Protein AF-A0ABD6E2V7-F1 (afdb_monomer_lite)

Sequence (98 aa):
FIIKGNDEILLRRLFQNHKMRDLIEKQSRIVLEIKDNEGRFGPKFNESESELYFIVTGVIKDKDKLKNLFDLFKLVINELERIEITVNQSPEVNLYKE

Structure (mmCIF, N/CA/C/O backbone):
data_AF-A0ABD6E2V7-F1
#
_entry.id   AF-A0ABD6E2V7-F1
#
loop_
_atom_site.group_PDB
_atom_site.id
_atom_site.type_symbol
_atom_site.label_atom_id
_atom_site.label_alt_id
_atom_site.label_comp_id
_atom_site.label_asym_id
_atom_site.label_entity_id
_atom_site.label_seq_id
_atom_site.pdbx_PDB_ins_code
_atom_site.Cartn_x
_atom_site.Cartn_y
_atom_site.Cartn_z
_atom_site.occupancy
_atom_site.B_iso_or_equiv
_atom_site.auth_seq_id
_atom_site.auth_comp_id
_atom_site.auth_asym_id
_atom_site.auth_atom_id
_atom_site.pdbx_PDB_model_num
ATOM 1 N N . PHE A 1 1 ? -11.510 -6.252 -2.966 1.00 82.94 1 PHE A N 1
ATOM 2 C CA . PHE A 1 1 ? -10.598 -5.235 -3.533 1.00 82.94 1 PHE A CA 1
ATOM 3 C C . PHE A 1 1 ? -10.529 -5.396 -5.041 1.00 82.94 1 PHE A C 1
ATOM 5 O O . PHE A 1 1 ? -10.824 -6.482 -5.525 1.00 82.94 1 PHE A O 1
ATOM 12 N N . ILE A 1 2 ? -10.160 -4.343 -5.768 1.00 90.19 2 ILE A N 1
ATOM 13 C CA . ILE A 1 2 ? -9.816 -4.421 -7.193 1.00 90.19 2 ILE A CA 1
ATOM 14 C C . ILE A 1 2 ? -8.328 -4.092 -7.280 1.00 90.19 2 ILE A C 1
ATOM 16 O O . ILE A 1 2 ? -7.919 -3.043 -6.790 1.00 90.19 2 ILE A O 1
ATOM 20 N N . ILE A 1 3 ? -7.534 -4.995 -7.853 1.00 90.75 3 ILE A N 1
ATOM 21 C CA . ILE A 1 3 ? -6.102 -4.795 -8.100 1.00 90.75 3 ILE A CA 1
ATOM 22 C C . ILE A 1 3 ? -5.921 -4.767 -9.615 1.00 90.75 3 ILE A C 1
ATOM 24 O O . ILE A 1 3 ? -6.383 -5.672 -10.308 1.00 90.75 3 ILE A O 1
ATOM 28 N N . LYS A 1 4 ? -5.278 -3.716 -10.121 1.00 92.50 4 LYS A N 1
ATOM 29 C CA . LYS A 1 4 ? -4.982 -3.517 -11.540 1.00 92.50 4 LYS A CA 1
ATOM 30 C C . LYS A 1 4 ? -3.520 -3.102 -11.669 1.00 92.50 4 LYS A C 1
ATOM 32 O O . LYS A 1 4 ? -3.068 -2.254 -10.910 1.00 92.50 4 LYS A O 1
ATOM 37 N N . GLY A 1 5 ? -2.813 -3.670 -12.636 1.00 89.88 5 GLY A N 1
ATOM 38 C CA . GLY A 1 5 ? -1.459 -3.260 -12.999 1.00 89.88 5 GLY A CA 1
ATOM 39 C C . GLY A 1 5 ? -1.030 -3.897 -14.316 1.00 89.88 5 GLY A C 1
ATOM 40 O O . GLY A 1 5 ? -1.786 -4.666 -14.911 1.00 89.88 5 GLY A O 1
ATOM 41 N N . ASN A 1 6 ? 0.157 -3.525 -14.778 1.00 89.69 6 ASN A N 1
ATOM 42 C CA . ASN A 1 6 ? 0.744 -3.939 -16.054 1.00 89.69 6 ASN A CA 1
ATOM 43 C C . ASN A 1 6 ? 1.648 -5.182 -15.947 1.00 89.69 6 ASN A C 1
ATOM 45 O O . ASN A 1 6 ? 1.931 -5.796 -16.970 1.00 89.69 6 ASN A O 1
ATOM 49 N N . ASP A 1 7 ? 2.056 -5.572 -14.735 1.00 91.38 7 ASP A N 1
ATOM 50 C CA . ASP A 1 7 ? 2.878 -6.758 -14.475 1.00 91.38 7 ASP A CA 1
ATOM 51 C C . ASP A 1 7 ? 2.267 -7.618 -13.354 1.00 91.38 7 ASP A C 1
ATOM 53 O O . ASP A 1 7 ? 2.305 -7.285 -12.167 1.00 91.38 7 ASP A O 1
ATOM 57 N N . GLU A 1 8 ? 1.686 -8.757 -13.733 1.00 93.38 8 GLU A N 1
ATOM 58 C CA . GLU A 1 8 ? 1.059 -9.687 -12.792 1.00 93.38 8 GLU A CA 1
ATOM 59 C C . GLU A 1 8 ? 2.069 -10.323 -11.824 1.00 93.38 8 GLU A C 1
ATOM 61 O O . GLU A 1 8 ? 1.745 -10.564 -10.658 1.00 93.38 8 GLU A O 1
ATOM 66 N N . ILE A 1 9 ? 3.294 -10.600 -12.278 1.00 92.12 9 ILE A N 1
ATOM 67 C CA . ILE A 1 9 ? 4.316 -11.269 -11.468 1.00 92.12 9 ILE A CA 1
ATOM 68 C C . ILE A 1 9 ? 4.768 -10.332 -10.350 1.00 92.12 9 ILE A C 1
ATOM 70 O O . ILE A 1 9 ? 4.837 -10.757 -9.192 1.00 92.12 9 ILE A O 1
ATOM 74 N N . LEU A 1 10 ? 5.021 -9.060 -10.668 1.00 90.06 10 LEU A N 1
ATOM 75 C CA . LEU A 1 10 ? 5.369 -8.044 -9.673 1.00 90.06 10 LEU A CA 1
ATOM 76 C C . LEU A 1 10 ? 4.229 -7.820 -8.681 1.00 90.06 10 LEU A C 1
ATOM 78 O O . LEU A 1 10 ? 4.470 -7.834 -7.474 1.00 90.06 10 LEU A O 1
ATOM 82 N N . LEU A 1 11 ? 2.983 -7.718 -9.153 1.00 91.25 11 LEU A N 1
ATOM 83 C CA . LEU A 1 11 ? 1.821 -7.601 -8.268 1.00 91.25 11 LEU A CA 1
ATOM 84 C C . LEU A 1 11 ? 1.713 -8.797 -7.317 1.00 91.25 11 LEU A C 1
ATOM 86 O O . LEU A 1 11 ? 1.522 -8.621 -6.113 1.00 91.25 11 LEU A O 1
ATOM 90 N N . ARG A 1 12 ? 1.875 -10.026 -7.820 1.00 92.12 12 ARG A N 1
ATOM 91 C CA . ARG A 1 12 ? 1.853 -11.226 -6.973 1.00 92.12 12 ARG A CA 1
ATOM 92 C C . ARG A 1 12 ? 2.963 -11.194 -5.927 1.00 92.12 12 ARG A C 1
ATOM 94 O O . ARG A 1 12 ? 2.688 -11.513 -4.775 1.00 92.12 12 ARG A O 1
ATOM 101 N N . ARG A 1 13 ? 4.183 -10.798 -6.298 1.00 91.44 13 ARG A N 1
ATOM 102 C CA . ARG A 1 13 ? 5.323 -10.677 -5.369 1.00 91.44 13 ARG A CA 1
ATOM 103 C C . ARG A 1 13 ? 5.098 -9.609 -4.306 1.00 91.44 13 ARG A C 1
ATOM 105 O O . ARG A 1 13 ? 5.382 -9.871 -3.142 1.00 91.44 13 ARG A O 1
ATOM 112 N N . LEU A 1 14 ? 4.558 -8.454 -4.691 1.00 89.88 14 LEU A N 1
ATOM 113 C CA . LEU A 1 14 ? 4.187 -7.381 -3.774 1.00 89.88 14 LEU A CA 1
ATOM 114 C C . LEU A 1 14 ? 3.196 -7.920 -2.730 1.00 89.88 14 LEU A C 1
ATOM 116 O O . LEU A 1 14 ? 3.478 -7.918 -1.535 1.00 89.88 14 LEU A O 1
ATOM 120 N N . PHE A 1 15 ? 2.079 -8.509 -3.165 1.00 91.44 15 PHE A N 1
ATOM 121 C CA . PHE A 1 15 ? 1.021 -8.985 -2.262 1.00 91.44 15 PHE A CA 1
ATOM 122 C C . PHE A 1 15 ? 1.279 -10.350 -1.592 1.00 91.44 15 PHE A C 1
ATOM 124 O O . PHE A 1 15 ? 0.418 -10.838 -0.854 1.00 91.44 15 PHE A O 1
ATOM 131 N N . GLN A 1 16 ? 2.451 -10.968 -1.773 1.00 92.88 16 GLN A N 1
ATOM 132 C CA . GLN A 1 16 ? 2.834 -12.172 -1.019 1.00 92.88 16 GLN A CA 1
ATOM 133 C C . GLN A 1 16 ? 3.022 -11.885 0.477 1.00 92.88 16 GLN A C 1
ATOM 135 O O . GLN A 1 16 ? 2.788 -12.775 1.303 1.00 92.88 16 GLN A O 1
ATOM 140 N N . ASN A 1 17 ? 3.376 -10.649 0.847 1.00 92.00 17 ASN A N 1
ATOM 141 C CA . ASN A 1 17 ? 3.522 -10.253 2.242 1.00 92.00 17 ASN A CA 1
ATOM 142 C C . ASN A 1 17 ? 2.166 -10.338 2.977 1.00 92.00 17 ASN A C 1
ATOM 144 O O . ASN A 1 17 ? 1.242 -9.561 2.729 1.00 92.00 17 ASN A O 1
ATOM 148 N N . HIS A 1 18 ? 2.043 -11.302 3.897 1.00 93.88 18 HIS A N 1
ATOM 149 C CA . HIS A 1 18 ? 0.819 -11.534 4.672 1.00 93.88 18 HIS A CA 1
ATOM 150 C C . HIS A 1 18 ? 0.447 -10.327 5.540 1.00 93.88 18 HIS A C 1
ATOM 152 O O . HIS A 1 18 ? -0.705 -9.916 5.535 1.00 93.88 18 HIS A O 1
ATOM 158 N N . LYS A 1 19 ? 1.426 -9.675 6.178 1.00 94.12 19 LYS A N 1
ATOM 159 C CA . LYS A 1 19 ? 1.196 -8.483 7.002 1.00 94.12 19 LYS A CA 1
ATOM 160 C C . LYS A 1 19 ? 0.623 -7.326 6.183 1.00 94.12 19 LYS A C 1
ATOM 162 O O . LYS A 1 19 ? -0.197 -6.564 6.691 1.00 94.12 19 LYS A O 1
ATOM 167 N N . MET A 1 20 ? 1.024 -7.198 4.916 1.00 92.62 20 MET A N 1
ATOM 168 C CA . MET A 1 20 ? 0.446 -6.194 4.022 1.00 92.62 20 MET A CA 1
ATOM 169 C C . MET A 1 20 ? -1.013 -6.506 3.707 1.00 92.62 20 MET A C 1
ATOM 171 O O . MET A 1 20 ? -1.849 -5.609 3.780 1.00 92.62 20 MET A O 1
ATOM 175 N N . ARG A 1 21 ? -1.334 -7.773 3.429 1.00 93.62 21 ARG A N 1
ATOM 176 C CA . ARG A 1 21 ? -2.720 -8.211 3.221 1.00 93.62 21 ARG A CA 1
ATOM 177 C C . ARG A 1 21 ? -3.578 -7.967 4.463 1.00 93.62 21 ARG A C 1
ATOM 179 O O . ARG A 1 21 ? -4.618 -7.329 4.338 1.00 93.62 21 ARG A O 1
ATOM 186 N N . ASP A 1 22 ? -3.090 -8.325 5.648 1.00 95.06 22 ASP A N 1
ATOM 187 C CA . ASP A 1 22 ? -3.793 -8.092 6.917 1.00 95.06 22 ASP A CA 1
ATOM 188 C C . ASP A 1 22 ? -4.076 -6.599 7.153 1.00 95.06 22 ASP A C 1
ATOM 190 O O . ASP A 1 22 ? -5.140 -6.211 7.639 1.00 95.06 22 ASP A O 1
ATOM 194 N N . LEU A 1 23 ? -3.116 -5.729 6.822 1.00 94.88 23 LEU A N 1
ATOM 195 C CA . LEU A 1 23 ? -3.287 -4.284 6.951 1.00 94.88 23 LEU A CA 1
ATOM 196 C C . LEU A 1 23 ? -4.267 -3.720 5.920 1.00 94.88 23 LEU A C 1
ATOM 198 O O . LEU A 1 23 ? -5.042 -2.838 6.286 1.00 94.88 23 LEU A O 1
ATOM 202 N N . ILE A 1 24 ? -4.268 -4.225 4.682 1.00 93.31 24 ILE A N 1
ATOM 203 C CA . ILE A 1 24 ? -5.238 -3.854 3.638 1.00 93.31 24 I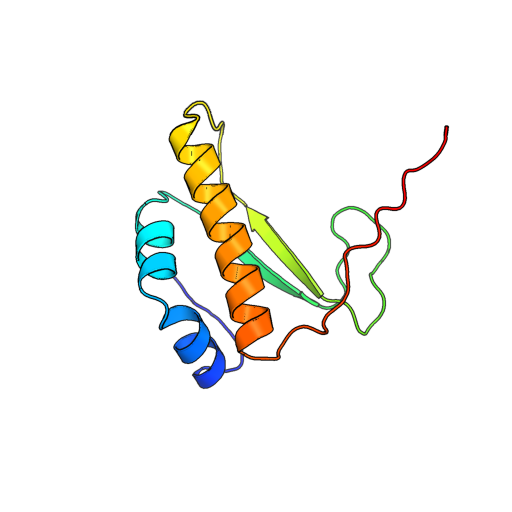LE A CA 1
ATOM 204 C C . ILE A 1 24 ? -6.653 -4.265 4.053 1.00 93.31 24 ILE A C 1
ATOM 206 O O . ILE A 1 24 ? -7.578 -3.461 3.943 1.00 93.31 24 ILE A O 1
ATOM 210 N N . GLU A 1 25 ? -6.821 -5.475 4.587 1.00 93.25 25 GLU A N 1
ATOM 211 C CA . GLU A 1 25 ? -8.113 -6.003 5.042 1.00 93.25 25 GLU A CA 1
ATOM 212 C C . GLU A 1 25 ? -8.722 -5.197 6.194 1.00 93.25 25 GLU A C 1
ATOM 214 O O . GLU A 1 25 ? -9.942 -5.066 6.286 1.00 93.25 25 GLU A O 1
ATOM 219 N N . LYS A 1 26 ? -7.888 -4.576 7.037 1.00 91.69 26 LYS A N 1
ATOM 220 C CA . LYS A 1 26 ? -8.341 -3.674 8.109 1.00 91.69 26 LYS A CA 1
ATOM 221 C C . LYS A 1 26 ? -8.897 -2.340 7.604 1.00 91.69 26 LYS A C 1
ATOM 223 O O . LYS A 1 26 ? -9.479 -1.596 8.396 1.00 91.69 26 LYS A O 1
ATOM 228 N N . GLN A 1 27 ? -8.715 -1.995 6.328 1.00 88.88 27 GLN A N 1
ATOM 229 C CA . GLN A 1 27 ? -9.171 -0.714 5.796 1.00 88.88 27 GLN A CA 1
ATOM 230 C C . GLN A 1 27 ? -10.508 -0.851 5.067 1.00 88.88 27 GLN A C 1
ATOM 232 O O . GLN A 1 27 ? -10.652 -1.633 4.134 1.00 88.88 27 GLN A O 1
ATOM 237 N N . SER A 1 28 ? -11.482 -0.015 5.437 1.00 82.88 28 SER A N 1
ATOM 238 C CA . SER A 1 28 ? -12.816 -0.036 4.823 1.00 82.88 28 SER A CA 1
ATOM 239 C C . SER A 1 28 ? -12.811 0.372 3.346 1.00 82.88 28 SER A C 1
ATOM 241 O O . SER A 1 28 ? -13.555 -0.186 2.542 1.00 82.88 28 SER A O 1
ATOM 243 N N . ARG A 1 29 ? -12.000 1.375 2.988 1.00 89.38 29 ARG A N 1
ATOM 244 C CA . ARG A 1 29 ? -11.840 1.865 1.615 1.00 89.38 29 ARG A CA 1
ATOM 245 C C . ARG A 1 29 ? -10.550 2.663 1.485 1.00 89.38 29 ARG A C 1
ATOM 247 O O . ARG A 1 29 ? -10.396 3.691 2.146 1.00 89.38 29 ARG A O 1
ATOM 254 N N . ILE A 1 30 ? -9.667 2.204 0.608 1.00 92.50 30 ILE A N 1
ATOM 255 C CA . ILE A 1 30 ? -8.413 2.878 0.270 1.00 92.50 30 ILE A CA 1
ATOM 256 C C . ILE A 1 30 ? -8.203 2.895 -1.240 1.00 92.50 30 ILE A C 1
ATOM 258 O O . ILE A 1 30 ? -8.745 2.050 -1.954 1.00 92.50 30 ILE A O 1
ATOM 262 N N . VAL A 1 31 ? -7.408 3.853 -1.702 1.00 93.25 31 VAL A N 1
ATOM 263 C CA . VAL A 1 31 ? -6.845 3.904 -3.052 1.00 93.25 31 VAL A CA 1
ATOM 264 C C . VAL A 1 31 ? -5.334 3.941 -2.903 1.00 93.25 31 VAL A C 1
ATOM 266 O O . VAL A 1 31 ? -4.824 4.807 -2.201 1.00 93.25 31 VAL A O 1
ATOM 269 N N . LEU A 1 32 ? -4.650 2.999 -3.542 1.00 91.31 32 LEU A N 1
ATOM 270 C CA .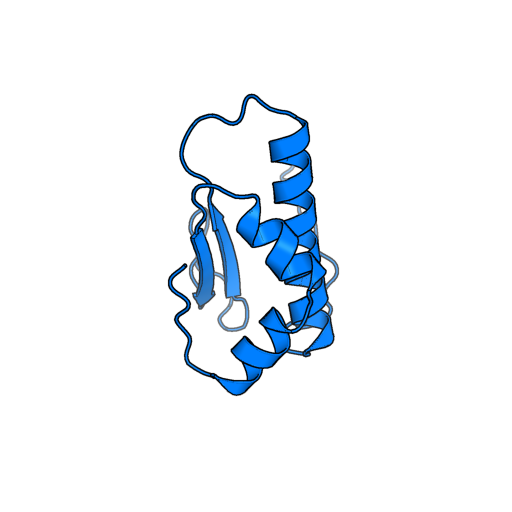 LEU A 1 32 ? -3.197 2.941 -3.638 1.00 91.31 32 LEU A CA 1
ATOM 271 C C . LEU A 1 32 ? -2.848 2.784 -5.118 1.00 91.31 32 LEU A C 1
ATOM 273 O O . LEU A 1 32 ? -3.323 1.842 -5.752 1.00 91.31 32 LEU A O 1
ATOM 277 N N . GLU A 1 33 ? -2.071 3.710 -5.661 1.00 90.88 33 GLU A N 1
ATOM 278 C CA . GLU A 1 33 ? -1.759 3.786 -7.088 1.00 90.88 33 GLU A CA 1
ATOM 279 C C . GLU A 1 33 ? -0.332 4.305 -7.280 1.00 90.88 33 GLU A C 1
ATOM 281 O O . GLU A 1 33 ? 0.107 5.175 -6.534 1.00 90.88 33 GLU A O 1
ATOM 286 N N . ILE A 1 34 ? 0.388 3.772 -8.267 1.00 87.31 34 ILE A N 1
ATOM 287 C CA . ILE A 1 34 ? 1.644 4.361 -8.741 1.00 87.31 34 ILE A CA 1
ATOM 288 C C . ILE A 1 34 ? 1.304 5.163 -9.992 1.00 87.31 34 ILE A C 1
ATOM 290 O O . ILE A 1 34 ? 0.683 4.619 -10.907 1.00 87.31 34 ILE A O 1
ATOM 294 N N . LYS A 1 35 ? 1.669 6.444 -10.012 1.00 83.56 35 LYS A N 1
ATOM 295 C CA . LYS A 1 35 ? 1.403 7.350 -11.130 1.00 83.56 35 LYS A CA 1
ATOM 296 C C . LYS A 1 35 ? 2.700 7.830 -11.752 1.00 83.56 35 LYS A C 1
ATOM 298 O O . LYS A 1 35 ? 3.582 8.321 -11.051 1.00 83.56 35 LYS A O 1
ATOM 303 N N . ASP A 1 36 ? 2.792 7.722 -13.067 1.00 76.06 36 ASP A N 1
ATOM 304 C CA . ASP A 1 36 ? 3.988 8.103 -13.811 1.00 76.06 36 ASP A CA 1
ATOM 305 C C . ASP A 1 36 ? 4.036 9.615 -14.022 1.00 76.06 36 ASP A C 1
ATOM 307 O O . ASP A 1 36 ? 3.103 10.188 -14.584 1.00 76.06 36 ASP A O 1
ATOM 311 N N . ASN A 1 37 ? 5.137 10.261 -13.625 1.00 67.88 37 ASN A N 1
ATOM 312 C CA . ASN A 1 37 ? 5.459 11.651 -13.975 1.00 67.88 37 ASN A CA 1
ATOM 313 C C . ASN A 1 37 ? 4.384 12.698 -13.588 1.00 67.88 37 ASN A C 1
ATOM 315 O O . ASN A 1 37 ? 4.388 13.826 -14.095 1.00 67.88 37 ASN A O 1
ATOM 319 N N . GLU A 1 38 ? 3.445 12.351 -12.699 1.00 62.66 38 GLU A N 1
ATOM 320 C CA . GLU A 1 38 ? 2.331 13.206 -12.280 1.00 62.66 38 GLU A CA 1
ATOM 321 C C . GLU A 1 38 ? 2.582 13.790 -10.889 1.00 62.66 38 GLU A C 1
ATOM 323 O O . GLU A 1 38 ? 2.370 13.139 -9.873 1.00 62.66 38 GLU A O 1
ATOM 328 N N . GLY A 1 39 ? 2.973 15.064 -10.834 1.00 59.53 39 GLY A N 1
ATOM 329 C CA . GLY A 1 39 ? 2.915 15.843 -9.602 1.00 59.53 39 GLY A CA 1
ATOM 330 C C . GLY A 1 39 ? 1.487 16.307 -9.343 1.00 59.53 39 GLY A C 1
ATOM 331 O O . GLY A 1 39 ? 1.036 17.276 -9.949 1.00 59.53 39 GLY A O 1
ATOM 332 N N . ARG A 1 40 ? 0.750 15.668 -8.424 1.00 56.72 40 ARG A N 1
ATOM 333 C CA . ARG A 1 40 ? -0.598 16.146 -8.054 1.00 56.72 40 ARG A CA 1
ATOM 334 C C . ARG A 1 40 ? -0.572 17.505 -7.339 1.00 56.72 40 ARG A C 1
ATOM 336 O O . ARG A 1 40 ? -1.554 18.245 -7.388 1.00 56.72 40 ARG A O 1
ATOM 343 N N . PHE A 1 41 ? 0.532 17.824 -6.668 1.00 61.75 41 PHE A N 1
ATOM 344 C CA . PHE A 1 41 ? 0.684 19.017 -5.827 1.00 61.75 41 PHE A CA 1
ATOM 345 C C . PHE A 1 41 ? 1.841 19.936 -6.263 1.00 61.75 41 PHE A C 1
ATOM 347 O O . PHE A 1 41 ? 2.222 20.827 -5.508 1.00 61.75 41 PHE A O 1
ATOM 354 N N . GLY A 1 42 ? 2.406 19.740 -7.459 1.00 59.03 42 GLY A N 1
ATOM 355 C CA . GLY A 1 42 ? 3.605 20.452 -7.912 1.00 59.03 42 GLY A CA 1
ATOM 356 C C . GLY A 1 42 ? 3.838 20.351 -9.424 1.00 59.03 42 GLY A C 1
ATOM 357 O O . GLY A 1 42 ? 2.957 19.880 -10.144 1.00 59.03 42 GLY A O 1
ATOM 358 N N . PRO A 1 43 ? 4.997 20.813 -9.934 1.00 61.25 43 PRO A N 1
ATOM 359 C CA . PRO A 1 43 ? 5.381 20.578 -11.325 1.00 61.25 43 PRO A CA 1
ATOM 360 C C . PRO A 1 43 ? 5.427 19.071 -11.622 1.00 61.25 43 PRO A C 1
ATOM 362 O O . PRO A 1 43 ? 5.518 18.256 -10.703 1.00 61.25 43 PRO A O 1
ATOM 365 N N . LYS A 1 44 ? 5.363 18.693 -12.907 1.00 64.12 44 LYS A N 1
ATOM 366 C CA . LYS A 1 44 ? 5.627 17.303 -13.308 1.00 64.12 44 LYS A CA 1
ATOM 367 C C . LYS A 1 44 ? 6.959 16.860 -12.702 1.00 64.12 44 LYS A C 1
ATOM 369 O O . LYS A 1 44 ? 7.924 17.623 -12.755 1.00 64.12 44 LYS A O 1
ATOM 374 N N . PHE A 1 45 ? 6.975 15.665 -12.120 1.00 66.94 45 PHE A N 1
ATOM 375 C CA . PHE A 1 45 ? 8.213 15.050 -11.657 1.00 66.94 45 PHE A CA 1
ATOM 376 C C . PHE A 1 45 ? 9.161 14.816 -12.839 1.00 66.94 45 PHE A C 1
ATOM 378 O O . PHE A 1 45 ? 8.744 14.880 -14.004 1.00 66.94 45 PHE A O 1
ATOM 385 N N . ASN A 1 46 ? 10.436 14.560 -12.547 1.00 67.31 46 ASN A N 1
ATOM 386 C CA . ASN A 1 46 ? 11.372 14.140 -13.588 1.00 67.31 46 ASN A CA 1
ATOM 387 C C . ASN A 1 46 ? 10.858 12.843 -14.239 1.00 67.31 46 ASN A C 1
ATOM 389 O O . ASN A 1 46 ? 10.196 12.052 -13.578 1.00 67.31 46 ASN A O 1
ATOM 393 N N . GLU A 1 47 ? 11.181 12.585 -15.511 1.00 67.12 47 GLU A N 1
ATOM 394 C CA . GLU A 1 47 ? 10.689 11.392 -16.240 1.00 67.12 47 GLU A CA 1
ATOM 395 C C . GLU A 1 47 ? 11.041 10.048 -15.570 1.00 67.12 47 GLU A C 1
ATOM 397 O O . GLU A 1 47 ? 10.490 9.007 -15.921 1.00 67.12 47 GLU A O 1
ATOM 402 N N . SER A 1 48 ? 11.987 10.067 -14.631 1.00 70.00 48 SER A N 1
ATOM 403 C CA . SER A 1 48 ? 12.452 8.919 -13.856 1.00 70.00 48 SER A CA 1
ATOM 404 C C . SER A 1 48 ? 11.762 8.752 -12.496 1.00 70.00 48 SER A C 1
ATOM 406 O O . SER A 1 48 ? 12.155 7.872 -11.734 1.00 70.00 48 SER A O 1
ATOM 408 N N . GLU A 1 49 ? 10.801 9.606 -12.146 1.00 74.06 49 GLU A N 1
ATOM 409 C CA . GLU A 1 49 ? 10.177 9.662 -10.822 1.00 74.06 49 GLU A CA 1
ATOM 410 C C . GLU A 1 49 ? 8.668 9.371 -10.909 1.00 74.06 49 GLU A C 1
ATOM 412 O O . GLU A 1 49 ? 7.911 10.048 -11.609 1.00 74.06 49 GLU A O 1
ATOM 417 N N . SER A 1 50 ? 8.214 8.375 -10.145 1.00 77.75 50 SER A N 1
ATOM 418 C CA . SER A 1 50 ? 6.794 8.026 -10.016 1.00 77.75 50 SER A CA 1
ATOM 419 C C . SER A 1 50 ? 6.234 8.464 -8.658 1.00 77.75 50 SER A C 1
ATOM 421 O O . SER A 1 50 ? 6.910 8.384 -7.632 1.00 77.75 50 SER A O 1
ATOM 423 N N . GLU A 1 51 ? 4.962 8.866 -8.623 1.00 83.31 51 GLU A N 1
ATOM 424 C CA . GLU A 1 51 ? 4.234 9.174 -7.386 1.00 83.31 51 GLU A CA 1
ATOM 425 C C . GLU A 1 51 ? 3.603 7.898 -6.808 1.00 83.31 51 GLU A C 1
ATOM 427 O O . GLU A 1 51 ? 2.801 7.242 -7.476 1.00 83.31 51 GLU A O 1
ATOM 432 N N . LEU A 1 52 ? 3.894 7.574 -5.540 1.00 87.50 52 LEU A N 1
ATOM 433 C CA . LEU A 1 52 ? 3.094 6.613 -4.774 1.00 87.50 52 LEU A CA 1
ATOM 434 C C . LEU A 1 52 ? 1.896 7.333 -4.148 1.00 87.50 52 LEU A C 1
ATOM 436 O O . LEU A 1 52 ? 1.983 7.955 -3.088 1.00 87.50 52 LEU A O 1
ATOM 440 N N . TYR A 1 53 ? 0.754 7.221 -4.806 1.00 87.69 53 TYR A N 1
ATOM 441 C CA . TYR A 1 53 ? -0.474 7.889 -4.428 1.00 87.69 53 TYR A CA 1
ATOM 442 C C . TYR A 1 53 ? -1.301 7.031 -3.462 1.00 87.69 53 TYR A C 1
ATOM 444 O O . TYR A 1 53 ? -1.776 5.953 -3.823 1.00 87.69 53 TYR A O 1
ATOM 452 N N . PHE A 1 54 ? -1.511 7.516 -2.231 1.00 91.25 54 PHE A N 1
ATOM 453 C CA . PHE A 1 54 ? -2.264 6.801 -1.194 1.00 91.25 54 PHE A CA 1
ATOM 454 C C . PHE A 1 54 ? -3.374 7.661 -0.579 1.00 91.25 54 PHE A C 1
ATOM 456 O O . PHE A 1 54 ? -3.119 8.697 0.033 1.00 91.25 54 PHE A O 1
ATOM 463 N N . ILE A 1 55 ? -4.626 7.216 -0.721 1.00 90.81 55 ILE A N 1
ATOM 464 C CA 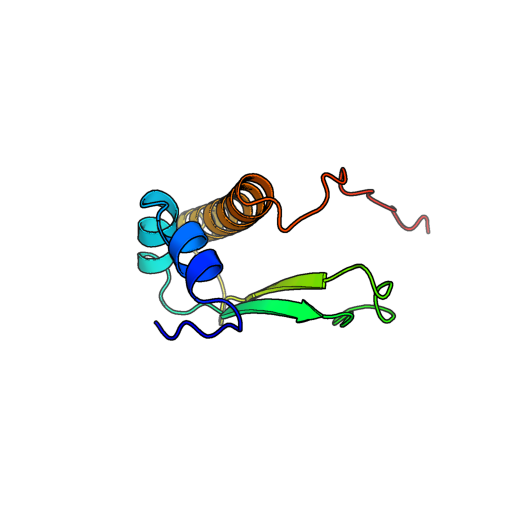. ILE A 1 55 ? -5.817 7.928 -0.249 1.00 90.81 55 ILE A CA 1
ATOM 465 C C . ILE A 1 55 ? -6.735 7.054 0.590 1.00 90.81 55 ILE A C 1
ATOM 467 O O . ILE A 1 55 ? -7.038 5.906 0.263 1.00 90.81 55 ILE A O 1
ATOM 471 N N . VAL A 1 56 ? -7.295 7.692 1.617 1.00 90.75 56 VAL A N 1
ATOM 472 C CA . VAL A 1 56 ? -8.416 7.198 2.415 1.00 90.75 56 VAL A CA 1
ATOM 473 C C . VAL A 1 56 ? -9.533 8.231 2.374 1.00 90.75 56 VAL A C 1
ATOM 475 O O . VAL A 1 56 ? -9.293 9.424 2.537 1.00 90.75 56 VAL A O 1
ATOM 478 N N . THR A 1 57 ? -10.770 7.790 2.156 1.00 86.62 57 THR A N 1
ATOM 479 C CA . THR A 1 57 ? -11.925 8.696 2.103 1.00 86.62 57 THR A CA 1
ATOM 480 C C . THR A 1 57 ? -12.477 9.000 3.496 1.00 86.62 57 THR A C 1
ATOM 482 O O . THR A 1 57 ? -12.628 8.088 4.312 1.00 86.62 57 THR A O 1
ATOM 485 N N . GLY A 1 58 ? -12.893 10.249 3.722 1.00 87.44 58 GLY A N 1
ATOM 486 C CA . GLY A 1 58 ? -13.573 10.684 4.945 1.00 87.44 58 GLY A CA 1
ATOM 487 C C . GLY A 1 58 ? -12.629 11.192 6.038 1.00 87.44 58 GLY A C 1
ATOM 488 O O . GLY A 1 58 ? -11.439 11.389 5.815 1.00 87.44 58 GLY A O 1
ATOM 489 N N . VAL A 1 59 ? -13.178 11.429 7.232 1.00 89.12 59 VAL A N 1
ATOM 490 C CA . VAL A 1 59 ? -12.422 11.952 8.382 1.00 89.12 59 VAL A CA 1
ATOM 491 C C . VAL A 1 59 ? -11.878 10.796 9.220 1.00 89.12 59 VAL A C 1
ATOM 493 O O . VAL A 1 59 ? -12.638 9.939 9.675 1.00 89.12 59 VAL A O 1
ATOM 496 N N . ILE A 1 60 ? -10.568 10.790 9.469 1.00 91.12 60 ILE A N 1
ATOM 497 C CA . ILE A 1 60 ? -9.925 9.831 10.373 1.00 91.12 60 ILE A CA 1
ATOM 498 C C . ILE A 1 60 ? -9.980 10.402 11.795 1.00 91.12 60 ILE A C 1
ATOM 500 O O . ILE A 1 60 ? -9.306 11.380 12.097 1.00 91.12 60 ILE A O 1
ATOM 504 N N . LYS A 1 61 ? -10.803 9.802 12.661 1.00 92.50 61 LYS A N 1
ATOM 505 C CA . LYS A 1 61 ? -10.911 10.169 14.091 1.00 92.50 61 LYS A CA 1
ATOM 506 C C . LYS A 1 61 ? -10.237 9.163 15.025 1.00 92.50 61 LYS A C 1
ATOM 508 O O . LYS A 1 61 ? -9.954 9.478 16.174 1.00 92.50 61 LYS A O 1
ATOM 513 N N . ASP A 1 62 ? -10.017 7.954 14.526 1.00 92.50 62 ASP A N 1
ATOM 514 C CA . ASP A 1 62 ? -9.430 6.845 15.265 1.00 92.50 62 ASP A CA 1
ATOM 515 C C . ASP A 1 62 ? -7.907 6.838 15.062 1.00 92.50 62 ASP A C 1
ATOM 517 O O . ASP A 1 62 ? -7.408 6.771 13.933 1.00 92.50 62 ASP A O 1
ATOM 521 N N . LYS A 1 63 ? -7.172 6.920 16.174 1.00 94.88 63 LYS A N 1
ATOM 522 C CA . LYS A 1 63 ? -5.709 6.938 16.192 1.00 94.88 63 LYS A CA 1
ATOM 523 C C . LYS A 1 63 ? -5.107 5.602 15.758 1.00 94.88 63 LYS A C 1
ATOM 525 O O . LYS A 1 63 ? -4.094 5.602 15.059 1.00 94.88 63 LYS A O 1
ATOM 530 N N . ASP A 1 64 ? -5.717 4.482 16.126 1.00 94.19 64 ASP A N 1
ATOM 531 C CA . ASP A 1 64 ? -5.229 3.157 15.746 1.00 94.19 64 ASP A CA 1
ATOM 532 C C . ASP A 1 64 ? -5.444 2.919 14.253 1.00 94.19 64 ASP A C 1
ATOM 534 O O . ASP A 1 64 ? -4.569 2.380 13.572 1.00 94.19 64 ASP A O 1
ATOM 538 N N . LYS A 1 65 ? -6.552 3.428 13.699 1.00 92.50 65 LYS A N 1
ATOM 539 C CA . LYS A 1 65 ? -6.750 3.470 12.245 1.00 92.50 65 LYS A CA 1
ATOM 540 C C . LYS A 1 65 ? -5.645 4.265 11.549 1.00 92.50 65 LYS A C 1
ATOM 542 O O . LYS A 1 65 ? -5.074 3.774 10.577 1.00 92.50 65 LYS A O 1
ATOM 547 N N . LEU A 1 66 ? -5.320 5.462 12.043 1.00 93.56 66 LEU A N 1
ATOM 548 C CA . LEU A 1 66 ? -4.242 6.278 11.474 1.00 93.56 66 LEU A CA 1
ATOM 549 C C . LEU A 1 66 ? -2.892 5.547 11.518 1.00 93.56 66 LEU A C 1
ATOM 551 O O . LEU A 1 66 ? -2.161 5.545 10.529 1.00 93.56 66 LEU A O 1
ATOM 555 N N . LYS A 1 67 ? -2.587 4.880 12.636 1.00 94.88 67 LYS A N 1
ATOM 556 C CA . LYS A 1 67 ? -1.365 4.085 12.790 1.00 94.88 67 LYS A CA 1
ATOM 557 C C . LYS A 1 67 ? -1.309 2.922 11.796 1.00 94.88 67 LYS A C 1
ATOM 559 O O . LYS A 1 67 ? -0.298 2.759 11.125 1.00 94.88 67 LYS A O 1
ATOM 564 N N . ASN A 1 68 ? -2.401 2.174 11.641 1.00 95.06 68 ASN A N 1
ATOM 565 C CA . ASN A 1 68 ? -2.473 1.068 10.683 1.00 95.06 68 ASN A CA 1
ATOM 566 C C . ASN A 1 68 ? -2.283 1.539 9.232 1.00 95.06 68 ASN A C 1
ATOM 568 O O . ASN A 1 68 ? -1.624 0.858 8.453 1.00 95.06 68 ASN A O 1
ATOM 572 N N . LEU A 1 69 ? -2.835 2.701 8.865 1.00 94.62 69 LEU A N 1
ATOM 573 C CA . LEU A 1 69 ? -2.642 3.293 7.537 1.00 94.62 69 LEU A CA 1
ATOM 574 C C . LEU A 1 69 ? -1.184 3.687 7.298 1.00 94.62 69 LEU A C 1
ATOM 576 O O . LEU A 1 69 ? -0.634 3.412 6.235 1.00 94.62 69 LEU A O 1
ATOM 580 N N . PHE A 1 70 ? -0.546 4.294 8.294 1.00 93.12 70 PHE A N 1
ATOM 581 C CA . PHE A 1 70 ? 0.865 4.650 8.220 1.00 93.12 70 PHE A CA 1
ATOM 582 C C . PHE A 1 70 ? 1.772 3.415 8.125 1.00 93.12 70 PHE A C 1
ATOM 584 O O . PHE A 1 70 ? 2.692 3.384 7.309 1.00 93.12 70 PHE A O 1
ATOM 591 N N . ASP A 1 71 ? 1.482 2.373 8.907 1.00 95.44 71 ASP A N 1
ATOM 592 C CA . ASP A 1 71 ? 2.200 1.099 8.847 1.00 95.44 71 ASP A CA 1
ATOM 593 C C . ASP A 1 71 ? 2.005 0.404 7.492 1.00 95.44 71 ASP A C 1
ATOM 595 O O . ASP A 1 71 ? 2.956 -0.169 6.961 1.00 95.44 71 ASP A O 1
ATOM 599 N N . LEU A 1 72 ? 0.807 0.494 6.899 1.00 95.06 72 LEU A N 1
ATOM 600 C CA . LEU A 1 72 ? 0.542 -0.009 5.550 1.00 95.06 72 LEU A CA 1
ATOM 601 C C . LEU A 1 72 ? 1.378 0.739 4.509 1.00 95.06 72 LEU A C 1
ATOM 603 O O . LEU A 1 72 ? 2.028 0.100 3.690 1.00 95.06 72 LEU A O 1
ATOM 607 N N . PHE A 1 73 ? 1.408 2.072 4.564 1.00 93.44 73 PHE A N 1
ATOM 608 C CA . PHE A 1 73 ? 2.180 2.886 3.624 1.00 93.44 73 PHE A CA 1
ATOM 609 C C . PHE A 1 73 ? 3.679 2.563 3.673 1.00 93.44 73 PHE A C 1
ATOM 611 O O . PHE A 1 73 ? 4.296 2.317 2.640 1.00 93.44 73 PHE A O 1
ATOM 618 N N . LYS A 1 74 ? 4.251 2.473 4.881 1.00 93.12 74 LYS A N 1
ATOM 619 C CA . LYS A 1 74 ? 5.643 2.042 5.074 1.00 93.12 74 LYS A CA 1
ATOM 620 C C . LYS A 1 74 ? 5.906 0.664 4.491 1.00 93.12 74 LYS A C 1
ATOM 622 O O . LYS A 1 74 ? 6.926 0.449 3.848 1.00 93.12 74 LYS A O 1
ATOM 627 N N . LEU A 1 75 ? 4.999 -0.277 4.741 1.00 94.31 75 LEU A N 1
ATOM 628 C CA . LEU A 1 75 ? 5.168 -1.643 4.275 1.00 94.31 75 LEU A CA 1
ATOM 629 C C . LEU A 1 75 ? 5.119 -1.728 2.749 1.00 94.31 75 LEU A C 1
ATOM 631 O O . LEU A 1 75 ? 5.896 -2.482 2.180 1.00 94.31 75 LEU A O 1
ATOM 635 N N . VAL A 1 76 ? 4.273 -0.929 2.095 1.00 92.19 76 VAL A N 1
ATOM 636 C CA . VAL A 1 76 ? 4.252 -0.823 0.631 1.00 92.19 76 VAL A CA 1
ATOM 637 C C . VAL A 1 76 ? 5.612 -0.362 0.111 1.00 92.19 76 VAL A C 1
ATOM 639 O O . VAL A 1 76 ? 6.174 -1.044 -0.735 1.00 92.19 76 VAL A O 1
ATOM 642 N N . ILE A 1 77 ? 6.174 0.730 0.643 1.00 90.62 77 ILE A N 1
ATOM 643 C CA . ILE A 1 77 ? 7.494 1.233 0.217 1.00 90.62 77 ILE A CA 1
ATOM 644 C C . ILE A 1 77 ? 8.578 0.171 0.416 1.00 90.62 77 ILE A C 1
ATOM 646 O O . ILE A 1 77 ? 9.288 -0.158 -0.530 1.00 90.62 77 ILE A O 1
ATOM 650 N N . ASN A 1 78 ? 8.651 -0.424 1.609 1.00 90.88 78 ASN A N 1
ATOM 651 C CA . ASN A 1 78 ? 9.645 -1.453 1.912 1.00 90.88 78 ASN A CA 1
ATOM 652 C C . ASN A 1 78 ? 9.530 -2.660 0.971 1.00 90.88 78 ASN A C 1
ATOM 654 O O . ASN A 1 78 ? 10.536 -3.249 0.588 1.00 90.88 78 ASN A O 1
ATOM 658 N N . GLU A 1 79 ? 8.307 -3.068 0.621 1.00 91.06 79 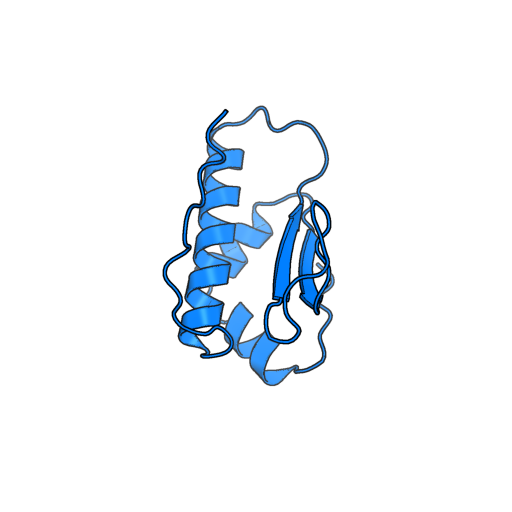GLU A N 1
ATOM 659 C CA . GLU A 1 79 ? 8.109 -4.167 -0.318 1.00 91.06 79 GLU A CA 1
ATOM 660 C C . GLU A 1 79 ? 8.530 -3.776 -1.733 1.00 91.06 79 GLU A C 1
ATOM 662 O O . GLU A 1 79 ? 9.208 -4.575 -2.369 1.00 91.06 79 GLU A O 1
ATOM 667 N N . LEU A 1 80 ? 8.200 -2.567 -2.204 1.00 89.19 80 LEU A N 1
ATOM 668 C CA . LEU A 1 80 ? 8.646 -2.055 -3.506 1.00 89.19 80 LEU A CA 1
ATOM 669 C C . LEU A 1 80 ? 10.183 -2.003 -3.602 1.00 89.19 80 LEU A C 1
ATOM 671 O O . LEU A 1 80 ? 10.741 -2.455 -4.601 1.00 89.19 80 LEU A O 1
ATOM 675 N N . GLU A 1 81 ? 10.865 -1.547 -2.547 1.00 88.06 81 GLU A N 1
ATOM 676 C CA . GLU A 1 81 ? 12.332 -1.584 -2.445 1.00 88.06 81 GLU A CA 1
ATOM 677 C C . GLU A 1 81 ? 12.862 -3.020 -2.481 1.00 88.06 81 GLU A C 1
ATOM 679 O O . GLU A 1 81 ? 13.784 -3.333 -3.232 1.00 88.06 81 GLU A O 1
ATOM 684 N N . ARG A 1 82 ? 12.246 -3.928 -1.712 1.00 89.12 82 ARG A N 1
ATOM 685 C CA . ARG A 1 82 ? 12.637 -5.345 -1.657 1.00 89.12 82 ARG A CA 1
ATOM 686 C C . ARG A 1 82 ? 12.513 -6.046 -3.012 1.00 89.12 82 ARG A C 1
ATOM 688 O O . ARG A 1 82 ? 13.252 -6.996 -3.261 1.00 89.12 82 ARG A O 1
ATOM 695 N N . ILE A 1 83 ? 11.558 -5.641 -3.850 1.00 88.56 83 ILE A N 1
ATOM 696 C CA . ILE A 1 83 ? 11.388 -6.184 -5.206 1.00 88.56 83 ILE A CA 1
ATOM 697 C C . ILE A 1 83 ? 12.052 -5.324 -6.292 1.00 88.56 83 ILE A C 1
ATOM 699 O O . ILE A 1 83 ? 11.798 -5.562 -7.470 1.00 88.56 83 ILE A O 1
ATOM 703 N N . GLU A 1 84 ? 12.929 -4.395 -5.891 1.00 83.62 84 GLU A N 1
ATOM 704 C CA . GLU A 1 84 ? 13.853 -3.634 -6.747 1.00 83.62 84 GLU A CA 1
ATOM 705 C C . GLU A 1 84 ? 13.172 -2.779 -7.831 1.00 83.62 84 GLU A C 1
ATOM 707 O O . GLU A 1 84 ? 13.751 -2.513 -8.882 1.00 83.62 84 GLU A O 1
ATOM 712 N N . ILE A 1 85 ? 11.937 -2.326 -7.584 1.00 77.81 85 ILE A N 1
ATOM 713 C CA . ILE A 1 85 ? 11.218 -1.395 -8.481 1.00 77.81 85 ILE A CA 1
ATOM 714 C C . ILE A 1 85 ? 11.368 0.071 -8.072 1.00 77.81 85 ILE A C 1
ATOM 716 O O . ILE A 1 85 ? 10.923 0.957 -8.797 1.00 77.81 85 ILE A O 1
ATOM 720 N N . THR A 1 86 ? 12.003 0.344 -6.935 1.00 68.31 86 THR A N 1
ATOM 721 C CA . THR A 1 86 ? 12.398 1.692 -6.525 1.00 68.31 86 THR A CA 1
ATOM 722 C C . THR A 1 86 ? 13.915 1.790 -6.475 1.00 68.31 86 THR A C 1
ATOM 724 O O . THR A 1 86 ? 14.619 0.827 -6.165 1.00 68.31 86 THR A O 1
ATOM 727 N N . VAL A 1 87 ? 14.439 2.972 -6.791 1.00 59.06 87 VAL A N 1
ATOM 728 C CA . VAL A 1 87 ? 15.854 3.273 -6.579 1.00 59.06 87 VAL A CA 1
ATOM 729 C C . VAL A 1 87 ? 16.019 3.667 -5.116 1.00 59.06 87 VAL A C 1
ATOM 731 O O . VAL A 1 87 ? 15.213 4.431 -4.589 1.00 59.06 87 VAL A O 1
ATOM 734 N N . ASN A 1 88 ? 17.054 3.147 -4.459 1.00 54.25 88 ASN A N 1
ATOM 735 C CA . ASN A 1 88 ? 17.392 3.491 -3.081 1.00 54.25 88 ASN A CA 1
ATOM 736 C C . ASN A 1 88 ? 17.788 4.979 -3.027 1.00 54.25 88 ASN A C 1
ATOM 738 O O . ASN A 1 88 ? 18.940 5.338 -3.274 1.00 54.25 88 ASN A O 1
ATOM 742 N N . GLN A 1 89 ? 16.819 5.856 -2.784 1.00 51.22 89 GLN A N 1
ATOM 743 C CA . GLN A 1 89 ? 17.031 7.284 -2.605 1.00 51.22 89 GLN A CA 1
ATOM 744 C C . GLN A 1 89 ? 16.525 7.672 -1.222 1.00 51.22 89 GLN A C 1
ATOM 746 O O . GLN A 1 89 ? 15.344 7.537 -0.908 1.00 51.22 89 GLN A O 1
ATOM 751 N N . SER A 1 90 ? 17.436 8.165 -0.385 1.00 48.94 90 SER A N 1
ATOM 752 C CA . SER A 1 90 ? 17.066 8.842 0.853 1.00 48.94 90 SER A CA 1
ATOM 753 C C . SER A 1 90 ? 16.162 10.023 0.491 1.00 48.94 90 SER A C 1
ATOM 755 O O . SER A 1 90 ? 16.599 10.862 -0.297 1.00 48.94 90 SER A O 1
ATOM 757 N N . PRO A 1 91 ? 14.929 10.120 1.021 1.00 47.12 91 PRO A N 1
ATOM 758 C CA . PRO A 1 91 ? 14.051 11.235 0.701 1.00 47.12 91 PRO A CA 1
ATOM 759 C C . PRO A 1 91 ? 14.718 12.547 1.126 1.00 47.12 91 PRO A C 1
ATOM 761 O O . PRO A 1 91 ? 14.929 12.796 2.316 1.00 47.12 91 PRO A O 1
ATOM 764 N N . GLU A 1 92 ? 15.076 13.377 0.149 1.00 48.91 92 GLU A N 1
ATOM 765 C CA . GLU A 1 92 ? 15.630 14.703 0.395 1.00 48.91 92 GLU A CA 1
ATOM 766 C C . GLU A 1 92 ? 14.497 15.645 0.812 1.00 48.91 92 GLU A C 1
ATOM 768 O O . GLU A 1 92 ? 13.603 15.978 0.033 1.00 48.91 92 GLU A O 1
ATOM 773 N N . VAL A 1 93 ? 14.509 16.075 2.074 1.00 46.28 93 VAL A N 1
ATOM 774 C CA . VAL A 1 93 ? 13.563 17.082 2.561 1.00 46.28 93 VAL A CA 1
ATOM 775 C C . VAL A 1 93 ? 14.104 18.461 2.200 1.00 46.28 93 VAL A C 1
ATOM 777 O O . VAL A 1 93 ? 14.935 19.021 2.915 1.00 46.28 93 VAL A O 1
ATOM 780 N N . ASN A 1 94 ? 13.594 19.038 1.113 1.00 53.38 94 ASN A N 1
ATOM 781 C CA . ASN A 1 94 ? 13.762 20.463 0.849 1.00 53.38 94 ASN A CA 1
ATOM 782 C C . ASN A 1 94 ? 12.746 21.250 1.683 1.00 53.38 94 ASN A C 1
ATOM 784 O O . ASN A 1 94 ? 11.573 21.367 1.331 1.00 53.38 94 ASN A O 1
ATOM 788 N N . LEU A 1 95 ? 13.200 21.778 2.821 1.00 49.38 95 LEU A N 1
ATOM 789 C CA . L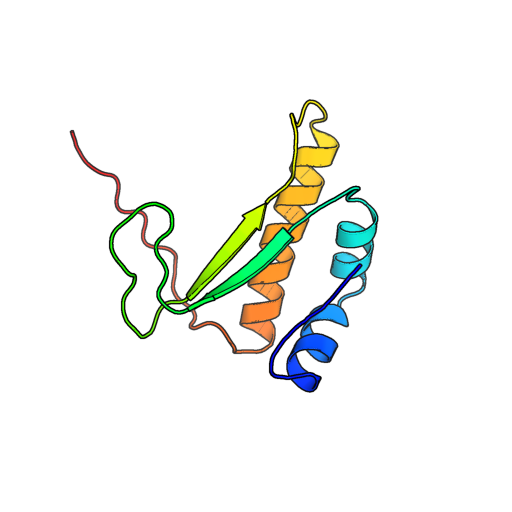EU A 1 95 ? 12.433 22.765 3.573 1.00 49.38 95 LEU A CA 1
ATOM 790 C C . LEU A 1 95 ? 12.458 24.082 2.791 1.00 49.38 95 LEU A C 1
ATOM 792 O O . LEU A 1 95 ? 13.517 24.695 2.647 1.00 49.38 95 LEU A O 1
ATOM 796 N N . TYR A 1 96 ? 11.299 24.521 2.299 1.00 38.59 96 TYR A N 1
ATOM 797 C CA . TYR A 1 96 ? 11.147 25.882 1.795 1.00 38.59 96 TYR A CA 1
ATOM 798 C C . TYR A 1 96 ? 11.433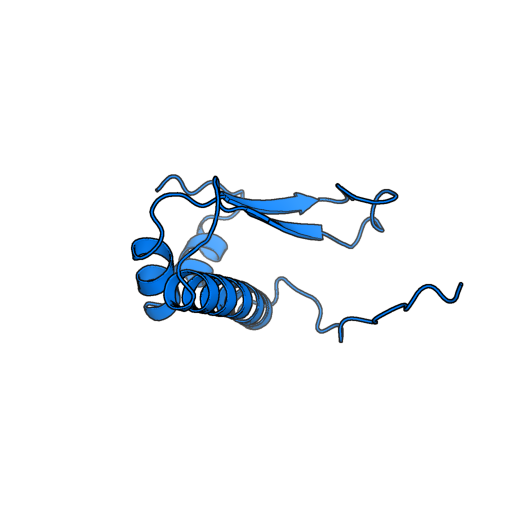 26.845 2.951 1.00 38.59 96 TYR A C 1
ATOM 800 O O . TYR A 1 96 ? 10.710 26.861 3.947 1.00 38.59 96 TYR A O 1
ATOM 808 N N . LYS A 1 97 ? 12.535 27.592 2.848 1.00 43.62 97 LYS A N 1
ATOM 809 C CA . LYS A 1 97 ? 12.789 28.734 3.727 1.00 43.62 97 LYS A CA 1
ATOM 810 C C . LYS A 1 97 ? 11.894 29.881 3.265 1.00 43.62 97 LYS A C 1
ATOM 812 O O . LYS A 1 97 ? 11.872 30.171 2.069 1.00 43.62 97 LYS A O 1
ATOM 817 N N . GLU A 1 98 ? 11.155 30.455 4.212 1.00 52.84 98 GLU A N 1
ATOM 818 C CA . GLU A 1 98 ? 10.428 31.724 4.056 1.00 52.84 98 GLU A CA 1
ATOM 819 C C . GLU A 1 98 ? 11.372 32.878 3.692 1.00 52.84 98 GLU A C 1
ATOM 821 O O . GLU A 1 98 ? 12.532 32.873 4.178 1.00 52.84 98 GLU A O 1
#

Radius of gyration: 14.89 Å; chains: 1; bounding box: 31×44×32 Å

pLDDT: mean 81.8, std 15.61, range [38.59, 95.44]

Foldseek 3Di:
DDDDDDDPVLVCQLPVPVLLVVLVVPAPDKDWDKAAQDDPPDHRDDRLDIDGDIDDDDDDPDPVNVVSSVVNVVSSVVSCVVVPVDDPDDDDDDDDDD

Secondary structure (DSSP, 8-state):
-----S-HHHHHHHTT-HHHHHHHHT-SSEEEEEEES--SSSSPPPTT-EEEEEEE-S----HHHHHHHHHHHHHHHHHHHHTT-S------------